Protein AF-A0A9D7XA59-F1 (afdb_monomer_lite)

Sequence (119 aa):
MGSLSGANAATTAPHWTVLGWNDLGMHCMDSDYSVFSILPPFNNVRAQVIDPAGHLVSGSNVHLSYEAVADPDGSINTTSIGKSNFWSFSQPLFGLQLAPDQGLAGCSMPGPANIWRSR

Secondary structure (DSSP, 8-state):
-----------PPP--EEEEEESS-S----S--SS--SS-S---EEEEEE-TTSPBP-SSS---EE-----TTS------TTT--HHHHHHHHHS--PPTTB-TTS-B--TTTT--EE-

Foldseek 3Di:
DDDPPDPPPDPDDWDKDKDKDKPPPDDDFDQEPPPHGPDHDDTDIDMWMATSVRDTDDDDPDWDWDFWDADPVRDTDQFCPPRHPCQVCCCVHPVDNDDGQADPVRDGGCPPVRNIDID

Structure (mmCIF, N/CA/C/O backbone):
data_AF-A0A9D7XA59-F1
#
_entry.id   AF-A0A9D7XA59-F1
#
loop_
_atom_site.group_PDB
_atom_site.id
_atom_site.type_symbol
_atom_site.label_atom_id
_atom_site.label_alt_id
_atom_site.label_comp_id
_atom_site.label_asym_id
_atom_site.label_entity_id
_atom_site.label_seq_id
_atom_site.pdbx_PDB_ins_code
_atom_site.Cartn_x
_atom_site.Cartn_y
_atom_site.Cartn_z
_atom_site.occupancy
_atom_site.B_iso_or_equiv
_atom_site.auth_seq_id
_atom_site.auth_comp_id
_atom_site.auth_asym_id
_atom_site.auth_atom_id
_atom_site.pdbx_PDB_model_num
ATOM 1 N N . MET A 1 1 ? 50.281 -11.744 -39.482 1.00 45.16 1 MET A N 1
ATOM 2 C CA . MET A 1 1 ? 49.664 -10.585 -38.801 1.00 45.16 1 MET A CA 1
ATOM 3 C C . MET A 1 1 ? 48.189 -10.583 -39.150 1.00 45.16 1 MET A C 1
ATOM 5 O O . MET A 1 1 ? 47.881 -10.563 -40.331 1.00 45.16 1 MET A O 1
ATOM 9 N N . GLY A 1 2 ? 47.305 -10.686 -38.160 1.00 41.03 2 GLY A N 1
ATOM 10 C CA . GLY A 1 2 ? 45.857 -10.698 -38.386 1.00 41.03 2 GLY A CA 1
ATOM 11 C C . GLY A 1 2 ? 45.100 -11.281 -37.198 1.00 41.03 2 GLY A C 1
ATOM 12 O O . GLY A 1 2 ? 44.520 -12.351 -37.314 1.00 41.03 2 GLY A O 1
ATOM 13 N N . SER A 1 3 ? 45.166 -10.611 -36.044 1.00 48.38 3 SER A N 1
ATOM 14 C CA . SER A 1 3 ? 44.266 -10.885 -34.920 1.00 48.38 3 SER A CA 1
ATOM 15 C C . SER A 1 3 ? 42.978 -10.098 -35.154 1.00 48.38 3 SER A C 1
ATOM 17 O O . SER A 1 3 ? 43.005 -8.867 -35.162 1.00 48.38 3 SER A O 1
ATOM 19 N N . LEU A 1 4 ? 41.864 -10.797 -35.380 1.00 50.44 4 LEU A N 1
ATOM 20 C CA . LEU A 1 4 ? 40.533 -10.216 -35.244 1.00 50.44 4 LEU A CA 1
ATOM 21 C C . LEU A 1 4 ? 40.240 -10.132 -33.745 1.00 50.44 4 LEU A C 1
ATOM 23 O O . LEU A 1 4 ? 39.853 -11.114 -33.117 1.00 50.44 4 LEU A O 1
ATOM 27 N N . SER A 1 5 ? 40.481 -8.954 -33.173 1.00 55.84 5 SER A N 1
ATOM 28 C CA . SER A 1 5 ? 40.055 -8.626 -31.817 1.00 55.84 5 SER A CA 1
ATOM 29 C C . SER A 1 5 ? 38.528 -8.537 -31.822 1.00 55.84 5 SER A C 1
ATOM 31 O O . SER A 1 5 ? 37.957 -7.589 -32.362 1.00 55.84 5 SER A O 1
ATOM 33 N N . GLY A 1 6 ? 37.867 -9.569 -31.299 1.00 48.25 6 GLY A N 1
ATOM 34 C CA . GLY A 1 6 ? 36.422 -9.584 -31.110 1.00 48.25 6 GLY A CA 1
ATOM 35 C C . GLY A 1 6 ? 36.029 -8.483 -30.135 1.00 48.25 6 GLY A C 1
ATOM 36 O O . GLY A 1 6 ? 36.340 -8.558 -28.948 1.00 48.25 6 GLY A O 1
ATOM 37 N N . ALA A 1 7 ? 35.367 -7.442 -30.636 1.00 56.84 7 ALA A N 1
ATOM 38 C CA . ALA A 1 7 ? 34.721 -6.464 -29.783 1.00 56.84 7 ALA A CA 1
ATOM 39 C C . ALA A 1 7 ? 33.623 -7.184 -28.989 1.00 56.84 7 ALA A C 1
ATOM 41 O O . ALA A 1 7 ? 32.639 -7.649 -29.564 1.00 56.84 7 ALA A O 1
ATOM 42 N N . ASN A 1 8 ? 33.801 -7.288 -27.671 1.00 54.94 8 ASN A N 1
ATOM 43 C CA . ASN A 1 8 ? 32.720 -7.641 -26.761 1.00 54.94 8 ASN A CA 1
ATOM 44 C C . ASN A 1 8 ? 31.656 -6.544 -26.867 1.00 54.94 8 ASN A C 1
ATOM 46 O O . ASN A 1 8 ? 31.782 -5.483 -26.255 1.00 54.94 8 ASN A O 1
ATOM 50 N N . ALA A 1 9 ? 30.622 -6.787 -27.670 1.00 57.66 9 ALA A N 1
ATOM 51 C CA . ALA A 1 9 ? 29.407 -5.999 -27.624 1.00 57.66 9 ALA A CA 1
ATOM 52 C C . ALA A 1 9 ? 28.802 -6.189 -26.229 1.00 57.66 9 ALA A C 1
ATOM 54 O O . ALA A 1 9 ? 28.344 -7.278 -25.885 1.00 57.66 9 ALA A O 1
ATOM 55 N N . ALA A 1 10 ? 28.847 -5.143 -25.405 1.00 58.84 10 ALA A N 1
ATOM 56 C CA . ALA A 1 10 ? 28.091 -5.115 -24.167 1.00 58.84 10 ALA A CA 1
ATOM 57 C C . ALA A 1 10 ? 26.609 -5.229 -24.539 1.00 58.84 10 ALA A C 1
ATOM 59 O O . ALA A 1 10 ? 26.035 -4.311 -25.122 1.00 58.84 10 ALA A O 1
ATOM 60 N N . THR A 1 11 ? 25.992 -6.373 -24.256 1.00 56.28 11 THR A N 1
ATOM 61 C CA . THR A 1 11 ? 24.542 -6.512 -24.338 1.00 56.28 11 THR A CA 1
ATOM 62 C C . THR A 1 11 ? 23.945 -5.588 -23.286 1.00 56.28 11 THR A C 1
ATOM 64 O O . THR A 1 11 ? 24.018 -5.889 -22.093 1.00 56.28 11 THR A O 1
ATOM 67 N N . THR A 1 12 ? 23.396 -4.447 -23.706 1.00 65.94 12 THR A N 1
ATOM 68 C CA . THR A 1 12 ? 22.559 -3.617 -22.839 1.00 65.94 12 THR A CA 1
ATOM 69 C C . THR A 1 12 ? 21.453 -4.509 -22.299 1.00 65.94 12 THR A C 1
ATOM 71 O O . THR A 1 12 ? 20.671 -5.066 -23.073 1.00 65.94 12 THR A O 1
ATOM 74 N N . ALA A 1 13 ? 21.430 -4.702 -20.981 1.00 67.88 13 ALA A N 1
ATOM 75 C CA . ALA A 1 13 ? 20.352 -5.440 -20.351 1.00 67.88 13 ALA A CA 1
ATOM 76 C C . ALA A 1 13 ? 19.021 -4.764 -20.726 1.00 67.88 13 ALA A C 1
ATOM 78 O O . ALA A 1 13 ? 18.958 -3.532 -20.748 1.00 67.88 13 ALA A O 1
ATOM 79 N N . PRO A 1 14 ? 17.972 -5.532 -21.052 1.00 77.19 14 PRO A N 1
ATOM 80 C CA . PRO A 1 14 ? 16.664 -4.963 -21.337 1.00 77.19 14 PRO A CA 1
ATOM 81 C C . PRO A 1 14 ? 16.220 -4.050 -20.184 1.00 77.19 14 PRO A C 1
ATOM 83 O O . PRO A 1 14 ? 16.086 -4.502 -19.047 1.00 77.19 14 PRO A O 1
ATOM 86 N N . HIS A 1 15 ? 16.013 -2.764 -20.476 1.00 87.88 15 HIS A N 1
ATOM 87 C CA . HIS A 1 15 ? 15.534 -1.789 -19.498 1.00 87.88 15 HIS A CA 1
ATOM 88 C C . HIS A 1 15 ? 14.010 -1.843 -19.423 1.00 87.88 15 HIS A C 1
ATOM 90 O O . HIS A 1 15 ? 13.320 -1.441 -20.355 1.00 87.88 15 HIS A O 1
ATOM 96 N N . TRP A 1 16 ? 13.491 -2.326 -18.299 1.00 89.94 16 TRP A N 1
ATOM 97 C CA . TRP A 1 16 ? 12.073 -2.237 -17.968 1.00 89.94 16 TRP A CA 1
ATOM 98 C C . TRP A 1 16 ? 11.786 -0.902 -17.288 1.00 89.94 16 TRP A C 1
ATOM 100 O O . TRP A 1 16 ? 12.583 -0.434 -16.475 1.00 89.94 16 TRP A O 1
ATOM 110 N N . THR A 1 17 ? 10.635 -0.306 -17.588 1.00 92.44 17 THR A N 1
ATOM 111 C CA . THR A 1 17 ? 10.182 0.931 -16.939 1.00 92.44 17 THR A CA 1
ATOM 112 C C . THR A 1 17 ? 8.930 0.653 -16.120 1.00 92.44 17 THR A C 1
ATOM 114 O O . THR A 1 17 ? 7.993 0.038 -16.620 1.00 92.44 17 THR A O 1
ATOM 117 N N . VAL A 1 18 ? 8.891 1.125 -14.873 1.00 90.94 18 VAL A N 1
ATOM 118 C CA . VAL A 1 18 ? 7.696 1.063 -14.021 1.00 90.94 18 VAL A CA 1
ATOM 119 C C . VAL A 1 18 ? 7.142 2.471 -13.854 1.00 90.94 18 VAL A C 1
ATOM 121 O O . VAL A 1 18 ? 7.829 3.361 -13.358 1.00 90.94 18 VAL A O 1
ATOM 124 N N . LEU A 1 19 ? 5.890 2.666 -14.254 1.00 91.94 19 LEU A N 1
ATOM 125 C CA . LEU A 1 19 ? 5.131 3.882 -13.994 1.00 91.94 19 LEU A CA 1
ATOM 126 C C . LEU A 1 19 ? 4.224 3.627 -12.800 1.00 91.94 19 LEU A C 1
ATOM 128 O O . LEU A 1 19 ? 3.241 2.903 -12.927 1.00 91.94 19 LEU A O 1
ATOM 132 N N . GLY A 1 20 ? 4.568 4.196 -11.648 1.00 89.94 20 GLY A N 1
ATOM 133 C CA . GLY A 1 20 ? 3.769 4.128 -10.428 1.00 89.94 20 GLY A CA 1
ATOM 134 C C . GLY A 1 20 ? 3.120 5.472 -10.121 1.00 89.94 20 GLY A C 1
ATOM 135 O O . GLY A 1 20 ? 3.771 6.509 -10.228 1.00 89.94 20 GLY A O 1
ATOM 136 N N . TRP A 1 21 ? 1.851 5.469 -9.724 1.00 90.56 21 TRP A N 1
ATOM 137 C CA . TRP A 1 21 ? 1.180 6.671 -9.239 1.00 90.56 21 TRP A CA 1
ATOM 138 C C . TRP A 1 21 ? 0.138 6.343 -8.185 1.00 90.56 21 TRP A C 1
ATOM 140 O O . TRP A 1 21 ? -0.323 5.209 -8.035 1.00 90.56 21 TRP A O 1
ATOM 150 N N . ASN A 1 22 ? -0.236 7.379 -7.456 1.00 88.06 22 ASN A N 1
ATOM 151 C CA . ASN A 1 22 ? -1.328 7.349 -6.517 1.00 88.06 22 ASN A CA 1
ATOM 152 C C . ASN A 1 22 ? -2.515 8.116 -7.112 1.00 88.06 22 ASN A C 1
ATOM 154 O O . ASN A 1 22 ? -2.308 9.191 -7.670 1.00 88.06 22 ASN A O 1
ATOM 158 N N . ASP A 1 23 ? -3.727 7.561 -7.067 1.00 83.94 23 ASP A N 1
ATOM 159 C CA . ASP A 1 23 ? -4.895 8.189 -7.712 1.00 83.94 23 ASP A CA 1
ATOM 160 C C . ASP A 1 23 ? -5.516 9.335 -6.897 1.00 83.94 23 ASP A C 1
ATOM 162 O O . ASP A 1 23 ? -6.301 10.117 -7.429 1.00 83.94 23 ASP A O 1
ATOM 166 N N . LEU A 1 24 ? -5.134 9.445 -5.629 1.00 79.12 24 LEU A N 1
ATOM 167 C CA . LEU A 1 24 ? -5.811 10.241 -4.612 1.00 79.12 24 LEU A CA 1
ATOM 168 C C . LEU A 1 24 ? -4.840 11.226 -3.910 1.00 79.12 24 LEU A C 1
ATOM 170 O O . LEU A 1 24 ? -5.163 12.369 -3.594 1.00 79.12 24 LEU A O 1
ATOM 174 N N . GLY A 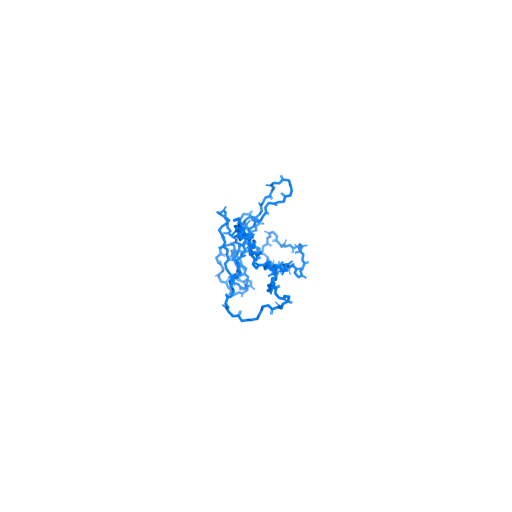1 25 ? -3.582 10.835 -3.766 1.00 77.88 25 GLY A N 1
ATOM 175 C CA . GLY A 1 25 ? -2.560 11.512 -2.982 1.00 77.88 25 GLY A CA 1
ATOM 176 C C . GLY A 1 25 ? -2.640 11.132 -1.501 1.00 77.88 25 GLY A C 1
ATOM 177 O O . GLY A 1 25 ? -2.968 10.005 -1.132 1.00 77.88 25 GLY A O 1
ATOM 178 N N . MET A 1 26 ? -2.305 12.089 -0.635 1.00 73.44 26 MET A N 1
ATOM 179 C CA . MET A 1 26 ? -2.526 11.977 0.807 1.00 73.44 26 MET A CA 1
ATOM 180 C C . MET A 1 26 ? -3.862 12.636 1.145 1.00 73.44 26 MET A C 1
ATOM 182 O O . MET A 1 26 ? -3.988 13.857 1.057 1.00 73.44 26 MET A O 1
ATOM 186 N N . HIS A 1 27 ? -4.855 11.839 1.533 1.00 75.81 27 HIS A N 1
ATOM 187 C CA . HIS A 1 27 ? -6.132 12.354 2.022 1.00 75.81 27 HIS A CA 1
ATOM 188 C C . HIS A 1 27 ? -6.234 12.296 3.535 1.00 75.81 27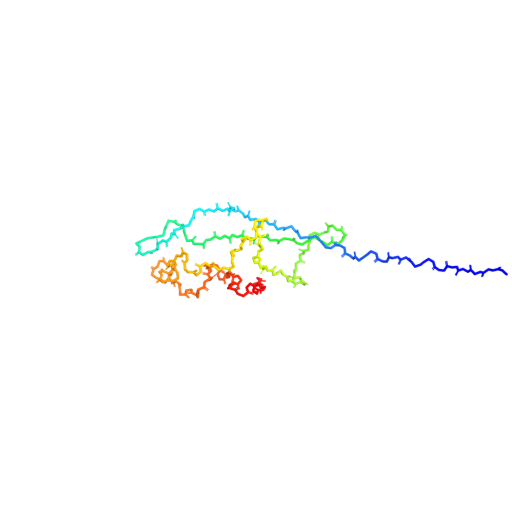 HIS A C 1
ATOM 190 O O . HIS A 1 27 ? -5.494 11.583 4.214 1.00 75.81 27 HIS A O 1
ATOM 196 N N . CYS A 1 28 ? -7.203 13.046 4.053 1.00 80.94 28 CYS A N 1
ATOM 197 C CA . CYS A 1 28 ? -7.640 12.910 5.427 1.00 80.94 28 CYS A CA 1
ATOM 198 C C . CYS A 1 28 ? -8.077 11.465 5.696 1.00 80.94 28 CYS A C 1
ATOM 200 O O . CYS A 1 28 ? -8.710 10.823 4.859 1.00 80.94 28 CYS A O 1
ATOM 202 N N . MET A 1 29 ? -7.755 10.987 6.889 1.00 87.06 29 MET A N 1
ATOM 203 C CA . MET A 1 29 ? -8.275 9.744 7.438 1.00 87.06 29 MET A CA 1
ATOM 204 C C . MET A 1 29 ? -8.758 10.022 8.854 1.00 87.06 29 MET A C 1
ATOM 206 O O . MET A 1 29 ? -8.164 10.851 9.551 1.00 87.06 29 MET A O 1
ATOM 210 N N . ASP A 1 30 ? -9.800 9.317 9.288 1.00 90.12 30 ASP A N 1
ATOM 211 C CA . ASP A 1 30 ? -10.236 9.417 10.676 1.00 90.12 30 ASP A CA 1
ATOM 212 C C . ASP A 1 30 ? -9.179 8.764 11.580 1.00 90.12 30 ASP A C 1
ATOM 214 O O . ASP A 1 30 ? -8.616 7.711 11.252 1.00 90.12 30 ASP A O 1
ATOM 218 N N . SER A 1 31 ? -8.889 9.390 12.719 1.00 90.31 31 SER A N 1
ATOM 219 C CA . SER A 1 31 ? -8.077 8.782 13.780 1.00 90.31 31 SER A CA 1
ATOM 220 C C . SER A 1 31 ? -8.918 7.892 14.703 1.00 90.31 31 SER A C 1
ATOM 222 O O . SER A 1 31 ? -8.378 6.980 15.331 1.00 90.31 31 SER A O 1
ATOM 224 N N . ASP A 1 32 ? -10.235 8.117 14.748 1.00 94.00 32 ASP A N 1
ATOM 225 C CA . ASP A 1 32 ? -11.202 7.391 15.568 1.00 94.00 32 ASP A CA 1
ATOM 226 C C . ASP A 1 32 ? -12.460 7.036 14.755 1.00 94.00 32 ASP A C 1
ATOM 228 O O . ASP A 1 32 ? -13.117 7.906 14.193 1.00 94.00 32 ASP A O 1
ATOM 232 N N . TYR A 1 33 ? -12.789 5.745 14.725 1.00 95.88 33 TYR A N 1
ATOM 233 C CA . TYR A 1 33 ? -13.907 5.130 14.008 1.00 95.88 33 TYR A CA 1
ATOM 234 C C . TYR A 1 33 ? -15.011 4.636 14.960 1.00 95.88 33 TYR A C 1
ATOM 236 O O . TYR A 1 33 ? -15.899 3.892 14.548 1.00 95.88 33 TYR A O 1
ATOM 244 N N . SER A 1 34 ? -14.967 5.006 16.243 1.00 95.94 34 SER A N 1
ATOM 245 C CA . SER A 1 34 ? -15.894 4.494 17.263 1.00 95.94 34 SER A CA 1
ATOM 246 C C . SER A 1 34 ? -17.330 5.010 17.138 1.00 95.94 34 SER A C 1
ATOM 248 O O . SER A 1 34 ? -18.257 4.363 17.626 1.00 95.94 34 SER A O 1
ATOM 250 N N . VAL A 1 35 ? -17.521 6.157 16.482 1.00 93.00 35 VAL A N 1
ATOM 251 C CA . VAL A 1 35 ? -18.835 6.791 16.295 1.00 93.00 35 VAL A CA 1
ATOM 252 C C . VAL A 1 35 ? -19.315 6.641 14.854 1.00 93.00 35 VAL A C 1
ATOM 254 O O . VAL A 1 35 ? -20.437 6.195 14.621 1.00 93.00 35 VAL A O 1
ATOM 257 N N . PHE A 1 36 ? -18.480 7.021 13.886 1.00 91.31 36 PHE A N 1
ATOM 258 C CA . PHE A 1 36 ? -18.762 6.910 12.457 1.00 91.31 36 PHE A CA 1
ATOM 259 C C . PHE A 1 36 ? -17.458 6.983 11.648 1.00 91.31 36 PHE A C 1
ATOM 261 O O . PHE A 1 36 ? -16.414 7.322 12.198 1.00 91.31 36 PHE A O 1
ATOM 268 N N . SER A 1 37 ? -17.522 6.679 10.348 1.00 92.25 37 SER A N 1
ATOM 269 C CA . SER A 1 37 ? -16.409 6.882 9.413 1.00 92.25 37 SER A CA 1
ATOM 270 C C . SER A 1 37 ? -16.775 7.960 8.396 1.00 92.25 37 SER A C 1
ATOM 272 O O . SER A 1 37 ? -17.772 7.811 7.688 1.00 92.25 37 SER A O 1
ATOM 274 N N . ILE A 1 38 ? -15.978 9.029 8.320 1.00 90.25 38 ILE A N 1
ATOM 275 C CA . ILE A 1 38 ? -16.042 10.021 7.238 1.00 90.25 38 ILE A CA 1
ATOM 276 C C . ILE A 1 38 ? -15.401 9.410 5.993 1.00 90.25 38 ILE A C 1
ATOM 278 O O . ILE A 1 38 ? -16.020 9.376 4.930 1.00 90.25 38 ILE A O 1
ATOM 282 N N . LEU A 1 39 ? -14.168 8.912 6.137 1.00 86.00 39 LEU A N 1
ATOM 283 C CA . LEU A 1 39 ? -13.422 8.214 5.093 1.00 86.00 39 LEU A CA 1
ATOM 284 C C . LEU A 1 39 ? -12.655 7.042 5.723 1.00 86.00 39 LEU A C 1
ATOM 286 O O . LEU A 1 39 ? -11.794 7.277 6.575 1.00 86.00 39 LEU A O 1
ATOM 290 N N . PRO A 1 40 ? -12.910 5.784 5.315 1.00 84.81 40 PRO A N 1
ATOM 291 C CA . PRO A 1 40 ? -12.076 4.672 5.751 1.00 84.81 40 PRO A CA 1
ATOM 292 C C . PRO A 1 40 ? -10.641 4.844 5.235 1.00 84.81 40 PRO A C 1
ATOM 294 O O . PRO A 1 40 ? -10.444 5.488 4.199 1.00 84.81 40 PRO A O 1
ATOM 297 N N . PRO A 1 41 ? -9.632 4.225 5.882 1.00 85.88 41 PRO A N 1
ATOM 298 C CA . PRO A 1 41 ? -8.271 4.232 5.371 1.00 85.88 41 PRO A CA 1
ATOM 299 C C . PRO A 1 41 ? -8.263 3.630 3.968 1.00 85.88 41 PRO A C 1
ATOM 301 O O . PRO A 1 41 ? -8.515 2.436 3.776 1.00 85.88 41 PRO A O 1
ATOM 304 N N . PHE A 1 42 ? -8.004 4.475 2.979 1.00 80.19 42 PHE A N 1
ATOM 305 C CA . PHE A 1 42 ? -8.049 4.077 1.589 1.00 80.19 42 PHE A CA 1
ATOM 306 C C . PHE A 1 42 ? -6.983 4.825 0.813 1.00 80.19 42 PHE A C 1
ATOM 308 O O . PHE A 1 42 ? -6.916 6.052 0.838 1.00 80.19 42 PHE A O 1
ATOM 315 N N . ASN A 1 43 ? -6.134 4.062 0.133 1.00 80.38 43 ASN A N 1
ATOM 316 C CA . ASN A 1 43 ? -5.170 4.627 -0.781 1.00 80.38 43 ASN A CA 1
ATOM 317 C C . ASN A 1 43 ? -4.854 3.630 -1.901 1.00 80.38 43 ASN A C 1
ATOM 319 O O . ASN A 1 43 ? -4.457 2.493 -1.621 1.00 80.38 43 ASN A O 1
ATOM 323 N N . ASN A 1 44 ? -5.024 4.027 -3.164 1.00 84.19 44 ASN A N 1
ATOM 324 C CA . ASN A 1 44 ? -4.680 3.164 -4.287 1.00 84.19 44 ASN A CA 1
ATOM 325 C C . ASN A 1 44 ? -3.362 3.601 -4.908 1.00 84.19 44 ASN A C 1
ATOM 327 O O . ASN A 1 44 ? -3.246 4.659 -5.523 1.00 84.19 44 ASN A O 1
ATOM 331 N N . VAL A 1 45 ? -2.390 2.702 -4.843 1.00 84.88 45 VAL A N 1
ATOM 332 C CA . VAL A 1 45 ? -1.221 2.766 -5.710 1.00 84.88 45 VAL A CA 1
ATOM 333 C C . VAL A 1 45 ? -1.520 1.947 -6.957 1.00 84.88 45 VAL A C 1
ATOM 335 O O . VAL A 1 45 ? -1.918 0.781 -6.879 1.00 84.88 45 VAL A O 1
ATOM 338 N N . ARG A 1 46 ? -1.342 2.573 -8.111 1.00 87.00 46 ARG A N 1
ATOM 339 C CA . ARG A 1 46 ? -1.363 1.935 -9.421 1.00 87.00 46 ARG A CA 1
ATOM 340 C C . ARG A 1 46 ? 0.072 1.825 -9.898 1.00 87.00 46 ARG A C 1
ATOM 342 O O . ARG A 1 46 ? 0.859 2.743 -9.683 1.00 87.00 46 ARG A O 1
ATOM 349 N N . ALA A 1 47 ? 0.396 0.729 -10.572 1.00 89.56 47 ALA A N 1
ATOM 350 C CA . ALA A 1 47 ? 1.590 0.708 -11.389 1.00 89.56 47 ALA A CA 1
ATOM 351 C C . ALA A 1 47 ? 1.357 -0.033 -12.699 1.00 89.56 47 ALA A C 1
ATOM 353 O O . ALA A 1 47 ? 0.528 -0.941 -12.788 1.00 89.56 47 ALA A O 1
ATOM 354 N N . GLN A 1 48 ? 2.104 0.386 -13.708 1.00 90.38 48 GLN A N 1
ATOM 355 C CA . GLN A 1 48 ? 2.159 -0.211 -15.029 1.00 90.38 48 GLN A CA 1
ATOM 356 C C . GLN A 1 48 ? 3.614 -0.444 -15.404 1.00 90.38 48 GLN A C 1
ATOM 358 O O . GLN A 1 48 ? 4.497 0.309 -14.996 1.00 90.38 48 GLN A O 1
ATOM 363 N N . VAL A 1 49 ? 3.856 -1.489 -16.187 1.00 90.94 49 VAL A N 1
ATOM 364 C CA . VAL A 1 49 ? 5.196 -1.846 -16.647 1.00 90.94 49 VAL A CA 1
ATOM 365 C C . VAL A 1 49 ? 5.260 -1.645 -18.151 1.00 90.94 49 VAL A C 1
ATOM 367 O O . VAL A 1 49 ? 4.355 -2.060 -18.871 1.00 90.94 49 VAL A O 1
ATOM 370 N N . ILE A 1 50 ? 6.325 -1.006 -18.614 1.00 92.00 50 ILE A N 1
ATOM 371 C CA . ILE A 1 50 ? 6.652 -0.832 -20.024 1.00 92.00 50 ILE A CA 1
ATOM 372 C C . ILE A 1 50 ? 7.890 -1.678 -20.315 1.00 92.00 50 ILE A C 1
ATOM 374 O O . ILE A 1 50 ? 8.878 -1.630 -19.572 1.00 92.00 50 ILE A O 1
ATOM 378 N N . ASP A 1 51 ? 7.806 -2.482 -21.370 1.00 90.62 51 ASP A N 1
ATOM 379 C CA . ASP A 1 51 ? 8.888 -3.347 -21.818 1.00 90.62 51 ASP A CA 1
ATOM 380 C C . ASP A 1 51 ? 10.022 -2.543 -22.498 1.00 90.62 51 ASP A C 1
ATOM 382 O O . ASP A 1 51 ? 9.861 -1.361 -22.815 1.00 90.62 51 ASP A O 1
ATOM 386 N N . PRO A 1 52 ? 11.188 -3.160 -22.752 1.00 91.06 52 PRO A N 1
ATOM 387 C CA . PRO A 1 52 ? 12.312 -2.482 -23.402 1.00 91.06 52 PRO A CA 1
ATOM 388 C C . PRO A 1 52 ? 12.035 -2.004 -24.836 1.00 91.06 52 PRO A C 1
ATOM 390 O O . PRO A 1 52 ? 12.799 -1.198 -25.360 1.00 91.06 52 PRO A O 1
ATOM 393 N N . ALA A 1 53 ? 10.983 -2.513 -25.485 1.00 91.50 53 ALA A N 1
ATOM 394 C CA . ALA A 1 53 ? 10.540 -2.073 -26.805 1.00 91.50 53 ALA A CA 1
ATOM 395 C C . ALA A 1 53 ? 9.548 -0.895 -26.728 1.00 91.50 53 ALA A C 1
ATOM 397 O O . ALA A 1 53 ? 9.155 -0.359 -27.763 1.00 91.50 53 ALA A O 1
ATOM 398 N N . GLY A 1 54 ? 9.174 -0.460 -25.520 1.00 92.06 54 GLY A N 1
ATOM 399 C CA . GLY A 1 54 ? 8.244 0.640 -25.287 1.00 92.06 54 GLY A CA 1
ATOM 400 C C . GLY A 1 54 ? 6.776 0.215 -25.237 1.00 92.06 54 GLY A C 1
ATOM 401 O O . GLY A 1 54 ? 5.899 1.078 -25.244 1.00 92.06 54 GLY A O 1
ATOM 402 N N . HIS A 1 55 ? 6.475 -1.084 -25.177 1.00 92.06 55 HIS A N 1
ATOM 403 C CA . HIS A 1 55 ? 5.099 -1.562 -25.088 1.00 92.06 55 HIS A CA 1
ATOM 404 C C . HIS A 1 55 ? 4.628 -1.658 -23.642 1.00 92.06 55 HIS A C 1
ATOM 406 O O . HIS A 1 55 ? 5.339 -2.153 -22.767 1.00 92.06 55 HIS A O 1
ATOM 412 N N . LEU A 1 56 ? 3.381 -1.248 -23.399 1.00 91.88 56 LEU A N 1
ATOM 413 C CA . LEU A 1 56 ? 2.704 -1.543 -22.143 1.00 91.88 56 LEU A CA 1
ATOM 414 C C . LEU A 1 56 ? 2.558 -3.061 -22.000 1.00 91.88 56 LEU A C 1
ATOM 416 O O . LEU A 1 56 ? 1.927 -3.722 -22.829 1.00 91.88 56 LEU A O 1
ATOM 420 N N . VAL A 1 57 ? 3.111 -3.602 -20.921 1.00 90.69 57 VAL A N 1
ATOM 421 C CA . VAL A 1 57 ? 2.968 -5.014 -20.592 1.00 90.69 57 VAL A CA 1
ATOM 422 C C . VAL A 1 57 ? 1.516 -5.286 -20.230 1.00 90.69 57 VAL A C 1
ATOM 424 O O . VAL A 1 57 ? 0.947 -4.658 -19.337 1.00 90.69 57 VAL A O 1
ATOM 427 N N . SER A 1 58 ? 0.921 -6.257 -20.913 1.00 83.56 58 SER A N 1
ATOM 428 C CA . SER A 1 58 ? -0.403 -6.786 -20.602 1.00 83.56 58 SER A CA 1
ATOM 429 C C . SER A 1 58 ? -0.308 -8.300 -20.399 1.00 83.56 58 SER A C 1
ATOM 431 O O . SER A 1 58 ? 0.441 -8.981 -21.097 1.00 83.56 58 SER A O 1
ATOM 433 N N . GLY A 1 59 ? -1.030 -8.831 -19.409 1.00 74.25 59 GLY A N 1
ATOM 434 C CA . GLY A 1 59 ? -1.001 -10.256 -19.050 1.00 74.25 59 GLY A CA 1
ATOM 435 C C . GLY A 1 59 ? -0.280 -10.564 -17.731 1.00 74.25 59 GLY A C 1
ATOM 436 O O . GLY A 1 59 ? 0.207 -9.674 -17.042 1.00 74.25 59 GLY A O 1
ATOM 437 N N . SER A 1 60 ? -0.253 -11.846 -17.357 1.00 67.12 60 SER A N 1
ATOM 438 C CA . SER A 1 60 ? 0.070 -12.331 -16.002 1.00 67.12 60 SER A CA 1
ATOM 439 C C . SER A 1 60 ? 1.538 -12.701 -15.754 1.00 67.12 60 SER A C 1
ATOM 441 O O . SER A 1 60 ? 1.846 -13.289 -14.724 1.00 67.12 60 SER A O 1
ATOM 443 N N . ASN A 1 61 ? 2.454 -12.409 -16.679 1.00 78.81 61 ASN A N 1
ATOM 444 C CA . ASN A 1 61 ? 3.849 -12.871 -16.574 1.00 78.81 61 ASN A CA 1
ATOM 445 C C . ASN A 1 61 ? 4.754 -11.933 -15.760 1.00 78.81 61 ASN A C 1
ATOM 447 O O . ASN A 1 61 ? 5.958 -12.163 -15.668 1.00 78.81 61 ASN A O 1
ATOM 451 N N . VAL A 1 62 ? 4.191 -10.866 -15.194 1.00 79.38 62 VAL A N 1
ATOM 452 C CA . VAL A 1 62 ? 4.908 -9.898 -14.365 1.00 79.38 62 VAL A CA 1
ATOM 453 C C . VAL A 1 62 ? 4.180 -9.769 -13.036 1.00 79.38 62 VAL A C 1
ATOM 455 O O . VAL A 1 62 ? 2.970 -9.552 -13.005 1.00 79.38 62 VAL A O 1
ATOM 458 N N . HIS A 1 63 ? 4.930 -9.889 -11.944 1.00 81.75 63 HIS A N 1
ATOM 459 C CA . HIS A 1 63 ? 4.432 -9.653 -10.596 1.00 81.75 63 HIS A CA 1
ATOM 460 C C . HIS A 1 63 ? 4.886 -8.281 -10.115 1.00 81.75 63 HIS A C 1
ATOM 462 O O . HIS A 1 63 ? 6.068 -7.948 -10.192 1.00 81.75 63 HIS A O 1
ATOM 468 N N . LEU A 1 64 ? 3.941 -7.502 -9.596 1.00 81.38 64 LEU A N 1
ATOM 469 C CA . LEU A 1 64 ? 4.225 -6.236 -8.943 1.00 81.38 64 LEU A CA 1
ATOM 470 C C . LEU A 1 64 ? 4.181 -6.436 -7.431 1.00 81.38 64 LEU A C 1
ATOM 472 O O . LEU A 1 64 ? 3.172 -6.885 -6.879 1.00 81.38 64 LEU A O 1
ATOM 476 N N . SER A 1 65 ? 5.263 -6.053 -6.767 1.00 88.50 65 SER A N 1
ATOM 477 C CA . SER A 1 65 ? 5.318 -5.942 -5.318 1.00 88.50 65 SER A CA 1
ATOM 478 C C . SER A 1 65 ? 5.572 -4.505 -4.886 1.00 88.50 65 SER A C 1
ATOM 480 O O . SER A 1 65 ? 6.142 -3.713 -5.633 1.00 88.50 65 SER A O 1
ATOM 482 N N . TYR A 1 66 ? 5.161 -4.175 -3.666 1.00 89.12 66 TYR A N 1
ATOM 483 C CA . TYR A 1 66 ? 5.409 -2.876 -3.053 1.00 89.12 66 TYR A CA 1
ATOM 484 C C . TYR A 1 66 ? 5.921 -3.023 -1.621 1.00 89.12 66 TYR A C 1
ATOM 486 O O . TYR A 1 66 ? 5.600 -3.986 -0.921 1.00 89.12 66 TYR A O 1
ATOM 494 N N . GLU A 1 67 ? 6.691 -2.031 -1.194 1.00 93.38 67 GLU A N 1
ATOM 495 C CA . GLU A 1 67 ? 7.139 -1.812 0.177 1.00 93.38 67 GLU A CA 1
ATOM 496 C C . GLU A 1 67 ? 7.034 -0.314 0.499 1.00 93.38 67 GLU A C 1
ATOM 498 O O . GLU A 1 67 ? 6.823 0.510 -0.396 1.00 93.38 67 GLU A O 1
ATOM 503 N N . ALA A 1 68 ? 7.144 0.051 1.773 1.00 93.31 68 ALA A N 1
ATOM 504 C CA . ALA A 1 68 ? 7.263 1.449 2.152 1.00 93.31 68 ALA A CA 1
ATOM 505 C C . ALA A 1 68 ? 8.702 1.914 1.915 1.00 93.31 68 ALA A C 1
ATOM 507 O O . ALA A 1 68 ? 9.653 1.156 2.102 1.00 93.31 68 ALA A O 1
ATOM 508 N N . VAL A 1 69 ? 8.856 3.177 1.536 1.00 92.69 69 VAL A N 1
ATOM 509 C CA . VAL A 1 69 ? 10.154 3.810 1.292 1.00 92.69 69 VAL A CA 1
ATOM 510 C C . VAL A 1 69 ? 10.276 4.998 2.234 1.00 92.69 69 VAL A C 1
ATOM 512 O O . VAL A 1 69 ? 9.281 5.671 2.512 1.00 92.69 69 VAL A O 1
ATOM 515 N N . ALA A 1 70 ? 11.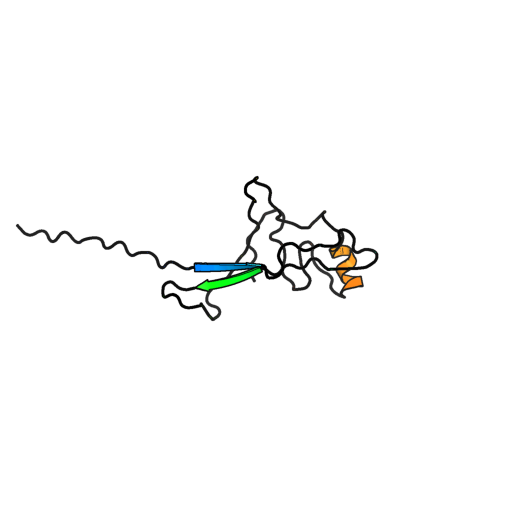479 5.220 2.757 1.00 95.62 70 ALA A N 1
ATOM 516 C CA . ALA A 1 70 ? 11.746 6.382 3.587 1.00 95.62 70 ALA A CA 1
ATOM 517 C C . ALA A 1 70 ? 11.645 7.674 2.764 1.00 95.62 70 ALA A C 1
ATOM 519 O O . ALA A 1 70 ? 12.015 7.709 1.588 1.00 95.62 70 ALA A O 1
ATOM 520 N N . ASP A 1 71 ? 11.156 8.736 3.392 1.00 93.62 71 ASP A N 1
ATOM 521 C CA . ASP A 1 71 ? 11.253 10.081 2.839 1.00 93.62 71 ASP A CA 1
ATOM 522 C C . ASP A 1 71 ? 12.710 10.601 2.898 1.00 93.62 71 ASP A C 1
ATOM 524 O O . ASP A 1 71 ? 13.585 9.943 3.477 1.00 93.62 71 ASP A O 1
ATOM 528 N N . PRO A 1 72 ? 13.021 11.759 2.281 1.00 96.69 72 PRO A N 1
ATOM 529 C CA . PRO A 1 72 ? 14.379 12.310 2.291 1.00 96.69 72 PRO A CA 1
ATOM 530 C C . PRO A 1 72 ? 14.948 12.601 3.687 1.00 96.69 72 PRO A C 1
ATOM 532 O O . PRO A 1 72 ? 16.168 12.640 3.837 1.00 96.69 72 PRO A O 1
ATOM 535 N N . ASP A 1 73 ? 14.087 12.770 4.693 1.00 96.88 73 ASP A N 1
ATOM 536 C CA . ASP A 1 73 ? 14.477 13.003 6.086 1.00 96.88 73 ASP A CA 1
ATOM 537 C C . ASP A 1 73 ? 14.665 11.682 6.863 1.00 96.88 73 ASP A C 1
ATOM 539 O O . ASP A 1 73 ? 15.040 11.682 8.037 1.00 96.88 73 ASP A O 1
ATOM 543 N N . GLY A 1 74 ? 14.447 10.539 6.206 1.00 95.12 74 GLY A N 1
ATOM 544 C CA . GLY A 1 74 ? 14.642 9.199 6.752 1.00 95.12 74 GLY A CA 1
ATOM 545 C C . GLY A 1 74 ? 13.445 8.651 7.531 1.00 95.12 74 GLY A C 1
ATOM 546 O O . GLY A 1 74 ? 13.540 7.561 8.099 1.00 95.12 74 GLY A O 1
ATOM 547 N N . SER A 1 75 ? 12.317 9.362 7.566 1.00 94.81 75 SER A N 1
ATOM 548 C CA . SER A 1 75 ? 11.088 8.861 8.181 1.00 94.81 75 SER A CA 1
ATOM 549 C C . SER A 1 75 ? 10.410 7.853 7.256 1.00 94.81 75 SER A C 1
ATOM 551 O O . SER A 1 75 ? 10.384 8.011 6.038 1.00 94.81 75 SER A O 1
ATOM 553 N N . ILE A 1 76 ? 9.840 6.790 7.826 1.00 94.38 76 ILE A N 1
ATOM 554 C CA . ILE A 1 76 ? 9.158 5.739 7.070 1.00 94.38 76 ILE A CA 1
ATOM 555 C C . ILE A 1 76 ? 7.855 5.337 7.756 1.00 94.38 76 ILE A C 1
ATOM 557 O O . ILE A 1 76 ? 7.778 5.184 8.977 1.00 94.38 76 ILE A O 1
ATOM 561 N N . ASN A 1 77 ? 6.814 5.125 6.953 1.00 92.00 77 ASN A N 1
ATOM 562 C CA . ASN A 1 77 ? 5.529 4.632 7.422 1.00 92.00 77 ASN A CA 1
ATOM 563 C C . ASN A 1 77 ? 5.251 3.235 6.853 1.00 92.00 77 ASN A C 1
ATOM 565 O O . ASN A 1 77 ? 4.745 3.095 5.744 1.00 92.00 77 ASN A O 1
ATOM 569 N N . THR A 1 78 ? 5.579 2.203 7.629 1.00 94.75 78 THR A N 1
ATOM 570 C CA . THR A 1 78 ? 5.424 0.797 7.221 1.00 94.75 78 THR A CA 1
ATOM 571 C C . THR A 1 78 ? 4.138 0.150 7.744 1.00 94.75 78 THR A C 1
ATOM 573 O O . THR A 1 78 ? 3.725 -0.891 7.239 1.00 94.75 78 THR A O 1
ATOM 576 N N . THR A 1 79 ? 3.486 0.759 8.739 1.00 93.62 79 THR A N 1
ATOM 577 C CA . THR A 1 79 ? 2.300 0.229 9.426 1.00 93.62 79 THR A CA 1
ATOM 578 C C . THR A 1 79 ? 1.374 1.354 9.877 1.00 93.62 79 THR A C 1
ATOM 580 O O . THR A 1 79 ? 1.806 2.459 10.224 1.00 93.62 79 THR A O 1
ATOM 583 N N . SER A 1 80 ? 0.088 1.047 9.908 1.00 91.56 80 SER A N 1
ATOM 584 C CA . SER A 1 80 ? -0.983 1.902 10.400 1.00 91.56 80 SER A CA 1
ATOM 585 C C . SER A 1 80 ? -1.466 1.486 11.800 1.00 91.56 80 SER A C 1
ATOM 587 O O . SER A 1 80 ? -2.325 2.151 12.385 1.00 91.56 80 SER A O 1
ATOM 589 N N . ILE A 1 81 ? -0.884 0.431 12.381 1.00 92.81 81 ILE A N 1
ATOM 590 C CA . ILE A 1 81 ? -1.118 0.020 13.770 1.00 92.81 81 ILE A CA 1
ATOM 591 C C . ILE A 1 81 ? -0.716 1.154 14.723 1.00 92.81 81 ILE A C 1
ATOM 593 O O . ILE A 1 81 ? 0.340 1.768 14.580 1.00 92.81 81 ILE A O 1
ATOM 597 N N . GLY A 1 82 ? -1.578 1.440 15.703 1.00 92.38 82 GLY A N 1
ATOM 598 C CA . GLY A 1 82 ? -1.367 2.503 16.692 1.00 92.38 82 GLY A CA 1
ATOM 599 C C . GLY A 1 82 ? -1.685 3.918 16.196 1.00 92.38 82 GLY A C 1
ATOM 600 O O . GLY A 1 82 ? -1.552 4.860 16.970 1.00 92.38 82 GLY A O 1
ATOM 601 N N . LYS A 1 83 ? -2.120 4.079 14.937 1.00 92.12 83 LYS A N 1
ATOM 602 C CA . LYS A 1 83 ? -2.472 5.385 14.342 1.00 92.12 83 LYS A CA 1
ATOM 603 C C . LYS A 1 83 ? -3.978 5.625 14.247 1.00 92.12 83 LYS A C 1
ATOM 605 O O . LYS A 1 83 ? -4.401 6.765 14.097 1.00 92.12 83 LYS A O 1
ATOM 610 N N . SER A 1 84 ? -4.775 4.562 14.336 1.00 92.94 84 SER A N 1
ATOM 611 C CA . SER A 1 84 ? -6.230 4.626 14.481 1.00 92.94 84 SER A CA 1
ATOM 612 C C . SER A 1 84 ? -6.769 3.358 15.149 1.00 92.94 84 SER A C 1
ATOM 614 O O . SER A 1 84 ? -6.026 2.403 15.396 1.00 92.94 84 SER A O 1
ATOM 616 N N . ASN A 1 85 ? -8.075 3.331 15.411 1.00 95.62 85 ASN A N 1
ATOM 617 C CA . ASN A 1 85 ? -8.812 2.155 15.882 1.00 95.62 85 ASN A CA 1
ATOM 618 C C . ASN A 1 85 ? -9.666 1.486 14.781 1.00 95.62 85 ASN A C 1
ATOM 620 O O . ASN A 1 85 ? -10.552 0.695 15.098 1.00 95.62 85 ASN A O 1
ATOM 624 N N . PHE A 1 86 ? -9.394 1.764 13.498 1.00 95.25 86 PHE A N 1
ATOM 625 C CA . PHE A 1 86 ? -10.195 1.306 12.352 1.00 95.25 86 PHE A CA 1
ATOM 626 C C . PHE A 1 86 ? -10.541 -0.189 12.390 1.00 95.25 86 PHE A C 1
ATOM 628 O O . PHE A 1 86 ? -11.704 -0.559 12.248 1.00 95.25 86 PHE A O 1
ATOM 635 N N . TRP A 1 87 ? -9.557 -1.064 12.627 1.00 95.75 87 TRP A N 1
ATOM 636 C CA . TRP A 1 87 ? -9.779 -2.517 12.605 1.00 95.75 87 TRP A CA 1
ATOM 637 C C . TRP A 1 87 ? -10.757 -3.000 13.676 1.00 95.75 87 TRP A C 1
ATOM 639 O O . TRP A 1 87 ? -11.515 -3.930 13.408 1.00 95.75 87 TRP A O 1
ATOM 649 N N . SER A 1 88 ? -10.822 -2.328 14.830 1.00 96.50 88 SER A N 1
ATOM 650 C CA . SER A 1 88 ? -11.795 -2.626 15.889 1.00 96.50 88 SER A CA 1
ATOM 651 C C . SER A 1 88 ? -13.237 -2.332 15.466 1.00 96.50 88 SER A C 1
ATOM 653 O O . SER A 1 88 ? -14.162 -2.960 15.973 1.00 96.50 88 SER A O 1
ATOM 655 N N . PHE A 1 89 ? -13.429 -1.400 14.527 1.00 96.62 89 PHE A N 1
ATOM 656 C CA . PHE A 1 89 ? -14.743 -0.952 14.058 1.00 96.62 89 PHE A CA 1
ATOM 657 C C . PHE A 1 89 ? -15.044 -1.347 12.604 1.00 96.62 89 PHE A C 1
ATOM 659 O O . PHE A 1 89 ? -16.145 -1.106 12.117 1.00 96.62 89 PHE A O 1
ATOM 666 N N . SER A 1 90 ? -14.116 -2.024 11.922 1.00 95.56 90 SER A N 1
ATOM 667 C CA . SER A 1 90 ? -14.293 -2.479 10.537 1.00 95.56 90 SER A CA 1
ATOM 668 C C . SER A 1 90 ? -15.522 -3.384 10.357 1.00 95.56 90 SER A C 1
ATOM 670 O O . SER A 1 90 ? -16.307 -3.182 9.429 1.00 95.56 90 SER A O 1
ATOM 672 N N . GLN A 1 91 ? -15.760 -4.309 11.292 1.00 96.25 91 GLN A N 1
ATOM 673 C CA . GLN A 1 91 ? -16.920 -5.201 11.260 1.00 96.25 91 GLN A CA 1
ATOM 674 C C . GLN A 1 91 ? -18.252 -4.457 11.467 1.00 96.25 91 GLN A C 1
ATOM 676 O O . GLN A 1 91 ? -19.134 -4.617 10.624 1.00 96.25 91 GLN A O 1
ATOM 681 N N . PRO A 1 92 ? -18.454 -3.653 12.530 1.00 95.69 92 PRO A N 1
ATOM 682 C CA . PRO A 1 92 ? -19.716 -2.935 12.706 1.00 95.69 92 PRO A CA 1
ATOM 683 C C . PRO A 1 92 ? -19.966 -1.842 11.653 1.00 95.69 92 PRO A C 1
ATOM 685 O O . PRO A 1 92 ? -21.126 -1.574 11.355 1.00 95.69 92 PRO A O 1
ATOM 688 N N . LEU A 1 93 ? -18.926 -1.229 11.071 1.00 94.94 93 LEU A N 1
ATOM 689 C CA . LEU A 1 93 ? -19.086 -0.162 10.071 1.00 94.94 93 LEU A CA 1
ATOM 690 C C . LEU A 1 93 ? -19.235 -0.676 8.632 1.00 94.94 93 LEU A C 1
ATOM 692 O O . LEU A 1 93 ? -19.985 -0.093 7.853 1.00 94.94 93 LEU A O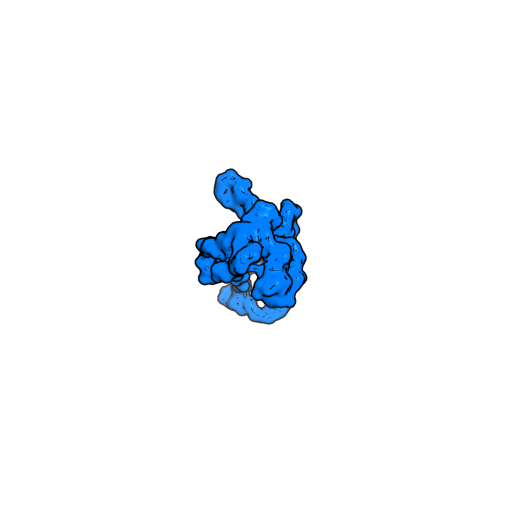 1
ATOM 696 N N . PHE A 1 94 ? -18.524 -1.747 8.268 1.00 94.62 94 PHE A N 1
ATOM 697 C CA . PHE A 1 94 ? -18.428 -2.222 6.878 1.00 94.62 94 PHE A CA 1
ATOM 698 C C . PHE A 1 94 ? -18.798 -3.698 6.702 1.00 94.62 94 PHE A C 1
ATOM 700 O O . PHE A 1 94 ? -18.762 -4.210 5.586 1.00 94.62 94 PHE A O 1
ATOM 707 N N . GLY A 1 95 ? -19.142 -4.404 7.781 1.00 95.44 95 GLY A N 1
ATOM 708 C CA . GLY A 1 95 ? -19.474 -5.829 7.739 1.00 95.44 95 GLY A CA 1
ATOM 709 C C . GLY A 1 95 ? -18.272 -6.751 7.514 1.00 95.44 95 GLY A C 1
ATOM 710 O O . GLY A 1 95 ? -18.477 -7.935 7.247 1.00 95.44 95 GLY A O 1
ATOM 711 N N . LEU A 1 96 ? -17.041 -6.233 7.614 1.00 95.06 96 LEU A N 1
ATOM 712 C CA . LEU A 1 96 ? -15.803 -6.964 7.340 1.00 95.06 96 LEU A CA 1
ATOM 713 C C . LEU A 1 96 ? -14.892 -7.007 8.566 1.00 95.06 96 LEU A C 1
ATOM 715 O O . LEU A 1 96 ? -14.509 -5.963 9.086 1.00 95.06 96 LEU A O 1
ATOM 719 N N . GLN A 1 97 ? -14.465 -8.203 8.967 1.00 95.44 97 GLN A N 1
ATOM 720 C CA . GLN A 1 97 ? -13.458 -8.381 10.007 1.00 95.44 97 GLN A CA 1
ATOM 721 C C . GLN A 1 97 ? -12.078 -8.350 9.357 1.00 95.44 97 GLN A C 1
ATOM 723 O O . GLN A 1 97 ? -11.604 -9.354 8.825 1.00 95.44 97 GLN A O 1
ATOM 728 N N . LEU A 1 98 ? -11.436 -7.187 9.390 1.00 95.31 98 LEU A N 1
ATOM 729 C CA . LEU A 1 98 ? -10.124 -6.999 8.781 1.00 95.31 98 LEU A CA 1
ATOM 730 C C . LEU A 1 98 ? -8.998 -7.298 9.773 1.00 95.31 98 LEU A C 1
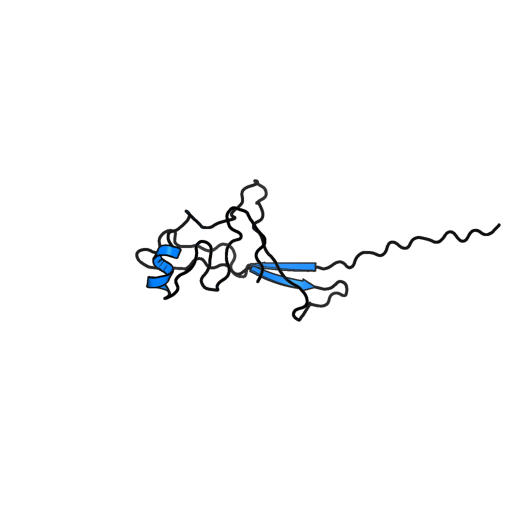ATOM 732 O O . LEU A 1 98 ? -9.092 -6.974 10.961 1.00 95.31 98 LEU A O 1
ATOM 736 N N . ALA A 1 99 ? -7.911 -7.891 9.277 1.00 94.69 99 ALA A N 1
ATOM 737 C CA . ALA A 1 99 ? -6.673 -8.007 10.041 1.00 94.69 99 ALA A CA 1
ATOM 738 C C . ALA A 1 99 ? -5.988 -6.632 10.152 1.00 94.69 99 ALA A C 1
ATOM 740 O O . ALA A 1 99 ? -6.139 -5.825 9.232 1.00 94.69 99 ALA A O 1
ATOM 741 N N . PRO A 1 100 ? -5.201 -6.359 11.212 1.00 93.25 100 PRO A N 1
ATOM 742 C CA . PRO A 1 100 ? -4.392 -5.145 11.292 1.00 93.25 100 PRO A CA 1
ATOM 743 C C . PRO A 1 100 ? -3.606 -4.890 10.003 1.00 93.25 100 PRO A C 1
ATOM 745 O O . PRO A 1 100 ? -3.170 -5.832 9.340 1.00 93.25 100 PRO A O 1
ATOM 748 N N . ASP A 1 101 ? -3.441 -3.615 9.647 1.00 93.38 101 ASP A N 1
ATOM 749 C CA . ASP A 1 101 ? -2.825 -3.149 8.399 1.00 93.38 101 ASP A CA 1
ATOM 750 C C . ASP A 1 101 ? -3.570 -3.478 7.093 1.00 93.38 101 ASP A C 1
ATOM 752 O O . ASP A 1 101 ? -3.157 -2.993 6.040 1.00 93.38 101 ASP A O 1
ATOM 756 N N . GLN A 1 102 ? -4.670 -4.235 7.124 1.00 92.88 102 GLN A N 1
ATOM 757 C CA . GLN A 1 102 ? -5.475 -4.544 5.939 1.00 92.88 102 GLN A CA 1
ATOM 758 C C . GLN A 1 102 ? -6.518 -3.454 5.654 1.00 92.88 102 GLN A C 1
ATOM 760 O O . GLN A 1 102 ? -7.252 -3.035 6.549 1.00 92.88 102 GLN A O 1
ATOM 765 N N . GLY A 1 103 ? -6.609 -3.018 4.398 1.00 90.69 103 GLY A N 1
ATOM 766 C CA . GLY A 1 103 ? -7.664 -2.135 3.902 1.00 90.69 103 GLY A CA 1
ATOM 767 C C . GLY A 1 103 ? -8.896 -2.895 3.400 1.00 90.69 103 GLY A C 1
ATOM 768 O O . GLY A 1 103 ? -8.860 -4.105 3.180 1.00 90.69 103 GLY A O 1
ATOM 769 N N . LEU A 1 104 ? -9.987 -2.166 3.143 1.00 90.62 104 LEU A N 1
ATOM 770 C CA . LEU A 1 104 ? -11.281 -2.734 2.718 1.00 90.62 104 LEU A CA 1
ATOM 771 C C . LEU A 1 104 ? -11.219 -3.539 1.410 1.00 90.62 104 LEU A C 1
ATOM 773 O O . LEU A 1 104 ? -12.001 -4.463 1.219 1.00 90.62 104 LEU A O 1
ATOM 777 N N . ALA A 1 105 ? -10.278 -3.215 0.519 1.00 88.19 105 ALA A N 1
ATOM 778 C CA . ALA A 1 105 ? -10.061 -3.942 -0.734 1.00 88.19 105 ALA A CA 1
ATOM 779 C C . ALA A 1 105 ? -9.167 -5.193 -0.576 1.00 88.19 105 ALA A C 1
ATOM 781 O O . ALA A 1 105 ? -8.749 -5.780 -1.569 1.00 88.19 105 ALA A O 1
ATOM 782 N N . GLY A 1 106 ? -8.820 -5.577 0.657 1.00 88.00 106 GLY A N 1
ATOM 783 C CA . GLY A 1 106 ? -8.018 -6.764 0.961 1.00 88.00 106 GLY A CA 1
ATOM 784 C C . GLY A 1 106 ? -6.501 -6.572 0.867 1.00 88.00 106 GLY A C 1
ATOM 785 O O . GLY A 1 106 ? -5.762 -7.479 1.243 1.00 88.00 106 GLY A O 1
ATOM 786 N N . CYS A 1 107 ? -6.023 -5.408 0.420 1.00 88.38 107 CYS A N 1
ATOM 787 C CA . CYS A 1 107 ? -4.596 -5.080 0.373 1.00 88.38 107 CYS A CA 1
ATOM 788 C C . CYS A 1 107 ? -4.091 -4.589 1.732 1.00 88.38 107 CYS A C 1
ATOM 790 O O . CYS A 1 107 ? -4.800 -3.852 2.416 1.00 88.38 107 CYS A O 1
ATOM 792 N N . SER A 1 108 ? -2.853 -4.935 2.089 1.00 90.69 108 SER A N 1
ATOM 793 C CA . SER A 1 108 ? -2.280 -4.597 3.398 1.00 90.69 108 SER A CA 1
ATOM 794 C C . SER A 1 108 ? -1.055 -3.700 3.301 1.00 90.69 108 SER A C 1
ATOM 796 O O . SER A 1 108 ? -0.309 -3.758 2.322 1.00 90.69 108 SER A O 1
ATOM 798 N N . MET A 1 109 ? -0.788 -2.915 4.344 1.00 92.12 109 MET A N 1
ATOM 799 C CA . MET A 1 109 ? 0.531 -2.300 4.507 1.00 92.12 109 MET A CA 1
ATOM 800 C C . MET A 1 109 ? 1.629 -3.389 4.585 1.00 92.12 109 MET A C 1
ATOM 802 O O . MET A 1 109 ? 1.359 -4.537 4.967 1.00 92.12 109 MET A O 1
ATOM 806 N N . PRO A 1 110 ? 2.886 -3.060 4.242 1.00 93.38 110 PRO A N 1
ATOM 807 C CA . PRO A 1 110 ? 4.030 -3.966 4.403 1.00 93.38 110 PRO A CA 1
ATOM 808 C C . PRO A 1 110 ? 4.175 -4.498 5.837 1.00 93.38 110 PRO A C 1
ATOM 810 O O . PRO A 1 110 ? 4.534 -5.659 6.045 1.00 93.38 110 PRO A O 1
ATOM 813 N N . GLY A 1 111 ? 3.781 -3.688 6.820 1.00 92.44 111 GLY A N 1
ATOM 814 C CA . GLY A 1 111 ? 3.874 -3.974 8.245 1.00 92.44 111 GLY A CA 1
ATOM 815 C C . GLY A 1 111 ? 5.245 -3.589 8.810 1.00 92.44 111 GLY A C 1
ATOM 816 O O . GLY A 1 111 ? 6.134 -3.195 8.058 1.00 92.44 111 GLY A O 1
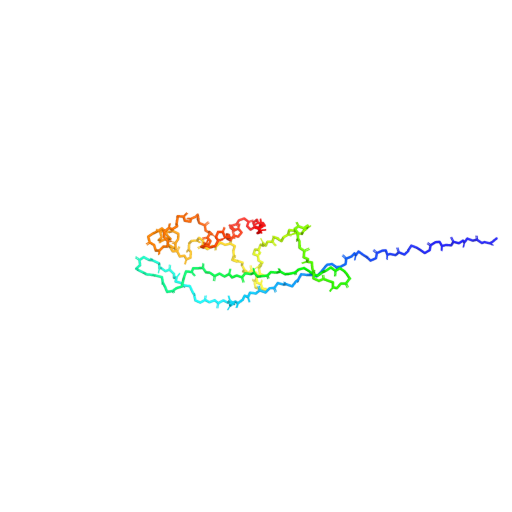ATOM 817 N N . PRO A 1 112 ? 5.467 -3.734 10.128 1.00 89.69 112 PRO A N 1
ATOM 818 C CA . PRO A 1 112 ? 6.681 -3.255 10.800 1.00 89.69 112 PRO A CA 1
ATOM 819 C C . PRO A 1 112 ? 8.003 -3.761 10.203 1.00 89.69 112 PRO A C 1
ATOM 821 O O . PRO A 1 112 ? 8.994 -3.040 10.218 1.00 89.69 112 PRO A O 1
ATOM 824 N N . ALA A 1 113 ? 8.012 -4.978 9.651 1.00 91.38 113 ALA A N 1
ATOM 825 C CA . ALA A 1 113 ? 9.183 -5.583 9.013 1.00 91.38 113 ALA A CA 1
ATOM 826 C C . ALA A 1 113 ? 9.422 -5.119 7.560 1.00 91.38 113 ALA A C 1
ATOM 828 O O . ALA A 1 113 ? 10.376 -5.570 6.937 1.00 91.38 113 ALA A O 1
ATOM 829 N N . ASN A 1 114 ? 8.543 -4.271 7.017 1.00 94.56 114 ASN A N 1
ATOM 830 C CA . ASN A 1 114 ? 8.558 -3.765 5.644 1.00 94.56 114 ASN A CA 1
ATOM 831 C C . ASN A 1 114 ? 8.749 -4.846 4.567 1.00 94.56 114 ASN A C 1
ATOM 833 O O . ASN A 1 114 ? 9.486 -4.662 3.606 1.00 94.56 114 ASN A O 1
ATOM 837 N N . ILE A 1 115 ? 8.107 -6.001 4.737 1.00 92.62 115 ILE A N 1
ATOM 838 C CA . ILE A 1 115 ? 8.208 -7.086 3.759 1.00 92.62 115 ILE A CA 1
ATOM 839 C C . ILE A 1 115 ? 7.393 -6.754 2.505 1.00 92.62 115 ILE A C 1
ATOM 841 O O . ILE A 1 115 ? 6.260 -6.275 2.604 1.00 92.62 115 ILE A O 1
ATOM 845 N N . TRP A 1 116 ? 7.955 -7.056 1.333 1.00 90.81 116 TRP A N 1
ATOM 846 C CA . TRP A 1 116 ? 7.293 -6.880 0.041 1.00 90.81 116 TRP A CA 1
ATOM 847 C C . TRP A 1 116 ? 5.892 -7.502 0.031 1.00 90.81 116 TRP A C 1
ATOM 849 O O . TRP A 1 116 ? 5.706 -8.673 0.373 1.00 90.81 116 TRP A O 1
ATOM 859 N N . ARG A 1 117 ? 4.898 -6.724 -0.399 1.00 89.31 117 ARG A N 1
ATOM 860 C CA . ARG A 1 117 ? 3.516 -7.176 -0.597 1.00 89.31 117 ARG A CA 1
ATOM 861 C C . ARG A 1 117 ? 3.222 -7.276 -2.081 1.00 89.31 117 ARG A C 1
ATOM 863 O O . ARG A 1 117 ? 3.443 -6.317 -2.812 1.00 89.31 117 ARG A O 1
ATOM 870 N N . SER A 1 118 ? 2.720 -8.422 -2.521 1.00 83.19 118 SER A N 1
ATOM 871 C CA . SER A 1 118 ? 2.198 -8.601 -3.876 1.00 83.19 118 SER A CA 1
ATOM 872 C C . SER A 1 118 ? 0.736 -8.164 -3.958 1.00 83.19 118 SER A C 1
ATOM 874 O O . SER A 1 118 ? 0.008 -8.234 -2.963 1.00 83.19 118 SER A O 1
ATOM 876 N N . ARG A 1 119 ? 0.301 -7.772 -5.155 1.00 69.31 119 ARG A N 1
ATOM 877 C CA . ARG A 1 119 ? -1.114 -7.801 -5.542 1.00 69.31 119 ARG A CA 1
ATOM 878 C C . ARG A 1 119 ? -1.353 -8.886 -6.580 1.00 69.31 119 ARG A C 1
ATOM 880 O O . ARG A 1 119 ? -0.402 -9.176 -7.340 1.00 69.31 119 ARG A O 1
#

Radius of gyration: 21.71 Å; chains: 1; bounding box: 69×26×56 Å

pLDDT: mean 85.83, std 12.68, range [41.03, 96.88]